Protein AF-A0A7X0GUG5-F1 (afdb_monomer_lite)

Radius of gyration: 23.72 Å; chains: 1; bounding box: 76×52×45 Å

Sequence (108 aa):
MMPGFDLRHNRRASGFPYRRGGLRAAVISKARVNMHRKLLNMAKLTGLYPLAVLSDRVVYPSPGPSPLDFLPKPEGVQEMLWAVDLMEKGYDPARHVEGGDAALDEGE

Secondary structure (DSSP, 8-state):
-PPP------------S--HHHHHHHHHHHHHHHHHHHHHHHHHHH-PPPSEE-SS-EE---SSSSGGGG--S-TTPPPHHHHHHHHHTT--GGGTSTTSSS------

Foldseek 3Di:
DDDDDDPPDPDDDDDDPDDVVNVVVVVLVVVVVVVVQVQVVLCVVPVWHFPDDDSNDTHTDAPDPDPVSSDDDDQLDDDPVVCVVCVVVVHHVVVVSPDPDPPPDPDD

Structure (mmCIF, N/CA/C/O backbone):
data_AF-A0A7X0GUG5-F1
#
_entry.id   AF-A0A7X0GUG5-F1
#
loop_
_atom_site.group_PDB
_atom_site.id
_atom_site.type_symbol
_atom_site.label_atom_id
_atom_site.label_alt_id
_atom_site.label_comp_id
_atom_site.label_asym_id
_atom_site.label_entity_id
_atom_site.label_seq_id
_atom_site.pdbx_PDB_ins_code
_atom_site.Cartn_x
_atom_site.Cartn_y
_atom_site.Cartn_z
_atom_site.occupancy
_atom_site.B_iso_or_equiv
_atom_site.auth_seq_id
_atom_site.auth_comp_id
_atom_site.auth_asym_id
_atom_site.auth_atom_id
_atom_site.pdbx_PDB_model_num
ATOM 1 N N . MET A 1 1 ? 53.471 -32.363 -19.279 1.00 37.03 1 MET A N 1
ATOM 2 C CA . MET A 1 1 ? 53.464 -30.965 -19.758 1.00 37.03 1 MET A CA 1
ATOM 3 C C . MET A 1 1 ? 52.005 -30.586 -19.983 1.00 37.03 1 MET A C 1
ATOM 5 O O . MET A 1 1 ? 51.406 -31.097 -20.915 1.00 37.03 1 MET A O 1
ATOM 9 N N . MET A 1 2 ? 51.386 -29.866 -19.042 1.00 39.53 2 MET A N 1
ATOM 10 C CA . MET A 1 2 ? 49.948 -29.536 -19.077 1.00 39.53 2 MET A CA 1
ATOM 11 C C . MET A 1 2 ? 49.751 -28.204 -19.816 1.00 39.53 2 MET A C 1
ATOM 13 O O . MET A 1 2 ? 50.475 -27.260 -19.493 1.00 39.53 2 MET A O 1
ATOM 17 N N . PRO A 1 3 ? 48.829 -28.086 -20.789 1.00 45.47 3 PRO A N 1
ATOM 18 C CA . PRO A 1 3 ? 48.589 -26.816 -21.459 1.00 45.47 3 PRO A CA 1
ATOM 19 C C . PRO A 1 3 ? 47.811 -25.872 -20.532 1.00 45.47 3 PRO A C 1
ATOM 21 O O . PRO A 1 3 ? 46.825 -26.254 -19.902 1.00 45.47 3 PRO A O 1
ATOM 24 N N . GLY A 1 4 ? 48.316 -24.642 -20.423 1.00 45.09 4 GLY A N 1
ATOM 25 C CA . GLY A 1 4 ? 47.824 -23.599 -19.533 1.00 45.09 4 GLY A CA 1
ATOM 26 C C . GLY A 1 4 ? 46.426 -23.101 -19.895 1.00 45.09 4 GLY A C 1
ATOM 27 O O . GLY A 1 4 ? 46.107 -22.846 -21.054 1.00 45.09 4 GLY A O 1
ATOM 28 N N . PHE A 1 5 ? 45.611 -22.935 -18.860 1.00 42.09 5 PHE A N 1
ATOM 29 C CA . PHE A 1 5 ? 44.299 -22.307 -18.898 1.00 42.09 5 PHE A CA 1
ATOM 30 C C . PHE A 1 5 ? 44.480 -20.790 -19.113 1.00 42.09 5 PHE A C 1
ATOM 32 O O . PHE A 1 5 ? 44.903 -20.074 -18.204 1.00 42.09 5 PHE A O 1
ATOM 39 N N . ASP A 1 6 ? 44.233 -20.299 -20.331 1.00 48.78 6 ASP A N 1
ATOM 40 C CA . ASP A 1 6 ? 44.363 -18.877 -20.678 1.00 48.78 6 ASP A CA 1
ATOM 41 C C . ASP A 1 6 ? 43.183 -18.060 -20.118 1.00 48.78 6 ASP A C 1
ATOM 43 O O . ASP A 1 6 ? 42.051 -18.133 -20.598 1.00 48.78 6 ASP A O 1
ATOM 47 N N . LEU A 1 7 ? 43.457 -17.252 -19.091 1.00 49.81 7 LEU A N 1
ATOM 48 C CA . LEU A 1 7 ? 42.500 -16.374 -18.404 1.00 49.81 7 LEU A CA 1
ATOM 49 C C . LEU A 1 7 ? 42.225 -15.038 -19.134 1.00 49.81 7 LEU A C 1
ATOM 51 O O . LEU A 1 7 ? 41.679 -14.110 -18.532 1.00 49.81 7 LEU A O 1
ATOM 55 N N . ARG A 1 8 ? 42.579 -14.878 -20.417 1.00 44.00 8 ARG A N 1
ATOM 56 C CA . ARG A 1 8 ? 42.558 -13.563 -21.096 1.00 44.00 8 ARG A CA 1
ATOM 57 C C . ARG A 1 8 ? 41.424 -13.296 -22.087 1.00 44.00 8 ARG A C 1
ATOM 59 O O . ARG A 1 8 ? 41.641 -12.579 -23.057 1.00 44.00 8 ARG A O 1
ATOM 66 N N . HIS A 1 9 ? 40.194 -13.745 -21.825 1.00 46.47 9 HIS A N 1
ATOM 67 C CA . HIS A 1 9 ? 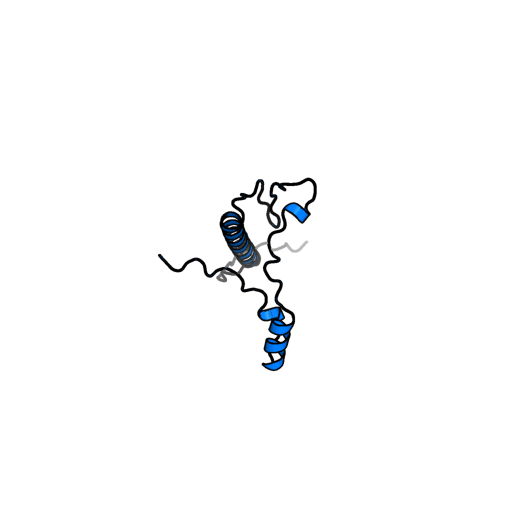39.058 -13.372 -22.694 1.00 46.47 9 HIS A CA 1
ATOM 68 C C . HIS A 1 9 ? 37.826 -12.761 -22.014 1.00 46.47 9 HIS A C 1
ATOM 70 O O . HIS A 1 9 ? 36.859 -12.447 -22.701 1.00 46.47 9 HIS A O 1
ATOM 76 N N . ASN A 1 10 ? 37.860 -12.457 -20.712 1.00 46.97 10 ASN A N 1
ATOM 77 C CA . ASN A 1 10 ? 36.732 -11.786 -20.050 1.00 46.97 10 ASN A CA 1
ATOM 78 C C . ASN A 1 10 ? 36.980 -10.292 -19.785 1.00 46.97 10 ASN A C 1
ATOM 80 O O . ASN A 1 10 ? 36.958 -9.825 -18.648 1.00 46.97 10 ASN A O 1
ATOM 84 N N . ARG A 1 11 ? 37.259 -9.525 -20.842 1.00 50.66 11 ARG A N 1
ATOM 85 C CA . ARG A 1 11 ? 37.180 -8.057 -20.813 1.00 50.66 11 ARG A CA 1
ATOM 86 C C . ARG A 1 11 ? 36.898 -7.530 -22.215 1.00 50.66 11 ARG A C 1
ATOM 88 O O . ARG A 1 11 ? 37.821 -7.270 -22.973 1.00 50.66 11 ARG A O 1
ATOM 95 N N . ARG A 1 12 ? 35.616 -7.368 -22.543 1.00 42.56 12 ARG A N 1
ATOM 96 C CA . ARG A 1 12 ? 35.116 -6.356 -23.487 1.00 42.56 12 ARG A CA 1
ATOM 97 C C . ARG A 1 12 ? 33.617 -6.171 -23.244 1.00 42.56 12 ARG A C 1
ATOM 99 O O . ARG A 1 12 ? 32.772 -6.837 -23.825 1.00 42.56 12 ARG A O 1
ATOM 106 N N . ALA A 1 13 ? 33.317 -5.292 -22.292 1.00 51.50 13 ALA A N 1
ATOM 107 C CA . ALA A 1 13 ? 31.992 -4.734 -22.097 1.00 51.50 13 ALA A CA 1
ATOM 108 C C . ALA A 1 13 ? 31.801 -3.610 -23.124 1.00 51.50 13 ALA A C 1
ATOM 110 O O . ALA A 1 13 ? 32.400 -2.547 -22.990 1.00 51.50 13 ALA A O 1
ATOM 111 N N . SER A 1 14 ? 30.985 -3.850 -24.146 1.00 50.22 14 SER A N 1
ATOM 112 C CA . SER A 1 14 ? 30.531 -2.825 -25.087 1.00 50.22 14 SER A CA 1
ATOM 113 C C . SER A 1 14 ? 29.011 -2.905 -25.236 1.00 50.22 14 SER A C 1
ATOM 115 O O . SER A 1 14 ? 28.490 -3.808 -25.881 1.00 50.22 14 SER A O 1
ATOM 117 N N . GLY A 1 15 ? 28.333 -1.956 -24.582 1.00 52.06 15 GLY A N 1
ATOM 118 C CA . GLY A 1 15 ? 27.121 -1.298 -25.075 1.00 52.06 15 GLY A CA 1
ATOM 119 C C . GLY A 1 15 ? 25.842 -2.114 -25.241 1.00 52.06 15 GLY A C 1
ATOM 120 O O . GLY A 1 15 ? 25.449 -2.335 -26.371 1.00 52.06 15 GLY A O 1
ATOM 121 N N . PHE A 1 16 ? 25.125 -2.408 -24.148 1.00 41.09 16 PHE A N 1
ATOM 122 C CA . PHE A 1 16 ? 23.654 -2.501 -24.165 1.00 41.09 16 PHE A CA 1
ATOM 123 C C . PHE A 1 16 ? 23.090 -2.118 -22.779 1.00 41.09 16 PHE A C 1
ATOM 125 O O . PHE A 1 16 ? 23.459 -2.750 -21.783 1.00 41.09 16 PHE A O 1
ATOM 132 N N . PRO A 1 17 ? 22.215 -1.099 -22.664 1.00 54.88 17 PRO A N 1
ATOM 133 C CA . PRO A 1 17 ? 21.720 -0.603 -21.372 1.00 54.88 17 PRO A CA 1
ATOM 134 C C . PRO A 1 17 ? 20.784 -1.582 -20.629 1.00 54.88 17 PRO A C 1
ATOM 136 O O . PRO A 1 17 ? 20.427 -1.350 -19.478 1.00 54.88 17 PRO A O 1
ATOM 139 N N . TYR A 1 18 ? 20.437 -2.719 -21.231 1.00 53.88 18 TYR A N 1
ATOM 140 C CA . TYR A 1 18 ? 19.513 -3.725 -20.697 1.00 53.88 18 TYR A CA 1
ATOM 141 C C . TYR A 1 18 ? 20.260 -5.009 -20.293 1.00 53.88 18 TYR A C 1
ATOM 143 O O . TYR A 1 18 ? 20.085 -6.085 -20.861 1.00 53.88 18 TYR A O 1
ATOM 151 N N . ARG A 1 19 ? 21.117 -4.926 -19.266 1.00 63.88 19 ARG A N 1
ATOM 152 C CA . ARG A 1 19 ? 21.554 -6.140 -18.543 1.00 63.88 19 ARG A CA 1
ATOM 153 C C . ARG A 1 19 ? 20.356 -6.750 -17.799 1.00 63.88 19 ARG A C 1
ATOM 155 O O . ARG A 1 19 ? 19.458 -6.019 -17.388 1.00 63.88 19 ARG A O 1
ATOM 162 N N . ARG A 1 20 ? 20.374 -8.067 -17.521 1.00 57.03 20 ARG A N 1
ATOM 163 C CA . ARG A 1 20 ? 19.338 -8.766 -16.712 1.00 57.03 20 ARG A CA 1
ATOM 164 C C . ARG A 1 20 ? 18.986 -8.046 -15.396 1.00 57.03 20 ARG A C 1
ATOM 166 O O . ARG A 1 20 ? 17.842 -8.108 -14.959 1.00 57.03 20 ARG A O 1
ATOM 173 N N . GLY A 1 21 ? 19.947 -7.347 -14.783 1.00 72.56 21 GLY A N 1
ATOM 174 C CA . GLY A 1 21 ? 19.712 -6.524 -13.591 1.00 72.56 21 GLY A CA 1
ATOM 175 C C . GLY A 1 21 ? 18.885 -5.255 -13.846 1.00 72.56 21 GLY A C 1
ATOM 176 O O . GLY A 1 21 ? 18.071 -4.895 -13.006 1.00 72.56 21 GLY A O 1
ATOM 177 N N . GLY A 1 22 ? 19.032 -4.616 -15.011 1.00 81.44 22 GLY A N 1
ATOM 178 C CA . GLY A 1 22 ? 18.320 -3.382 -15.364 1.00 81.44 22 GLY A CA 1
ATOM 179 C C . GLY A 1 22 ? 16.832 -3.597 -15.645 1.00 81.44 22 GLY A C 1
ATOM 180 O O . GLY A 1 22 ? 16.007 -2.828 -15.166 1.00 81.44 22 GLY A O 1
ATOM 181 N N . LEU A 1 23 ? 16.468 -4.684 -16.338 1.00 83.75 23 LEU A N 1
ATOM 182 C CA . LEU A 1 23 ? 15.058 -5.027 -16.583 1.00 83.75 23 LEU A CA 1
ATOM 183 C C . LEU A 1 23 ? 14.316 -5.343 -15.279 1.00 83.75 23 LEU A C 1
ATOM 185 O O . LEU A 1 23 ? 13.233 -4.816 -15.042 1.00 83.75 23 LEU A O 1
ATOM 189 N N . ARG A 1 24 ? 14.917 -6.160 -14.401 1.00 85.75 24 ARG A N 1
ATOM 190 C CA . ARG A 1 24 ? 14.338 -6.463 -13.082 1.00 85.75 24 ARG A CA 1
ATOM 191 C C . ARG A 1 24 ? 14.158 -5.199 -12.246 1.00 85.75 24 ARG A C 1
ATOM 193 O O . ARG A 1 24 ? 13.101 -5.025 -11.651 1.00 85.75 24 ARG A O 1
ATOM 200 N N . ALA A 1 25 ? 15.155 -4.314 -12.243 1.00 87.25 25 ALA A N 1
ATOM 201 C CA . ALA A 1 25 ? 15.058 -3.035 -11.552 1.00 87.25 25 ALA A CA 1
ATOM 202 C C . ALA A 1 25 ? 13.903 -2.183 -12.102 1.00 87.25 25 ALA A C 1
ATOM 204 O O . ALA A 1 25 ? 13.098 -1.692 -11.322 1.00 87.25 25 ALA A O 1
ATOM 205 N N . ALA A 1 26 ? 13.760 -2.070 -13.426 1.00 88.44 26 ALA A N 1
ATOM 206 C CA . ALA A 1 26 ? 12.685 -1.293 -14.043 1.00 88.44 26 ALA A CA 1
ATOM 207 C C . ALA A 1 26 ? 11.283 -1.828 -13.692 1.00 88.44 26 ALA A C 1
ATOM 209 O O . ALA A 1 26 ? 10.402 -1.048 -13.330 1.00 88.44 26 ALA A O 1
ATOM 210 N N . VAL A 1 27 ? 11.086 -3.151 -13.738 1.00 89.31 27 VAL A N 1
ATOM 211 C CA . VAL A 1 27 ? 9.811 -3.791 -13.371 1.00 89.31 27 VAL A CA 1
ATOM 212 C C . VAL A 1 27 ? 9.475 -3.549 -11.897 1.00 89.31 27 VAL A C 1
ATOM 214 O O . VAL A 1 27 ? 8.362 -3.128 -11.585 1.00 89.31 27 VAL A O 1
ATOM 217 N N . ILE A 1 28 ? 10.440 -3.753 -10.993 1.00 88.31 28 ILE A N 1
ATOM 218 C CA . ILE A 1 28 ? 10.251 -3.527 -9.551 1.00 88.31 28 ILE A CA 1
ATOM 219 C C . ILE A 1 28 ? 9.930 -2.055 -9.276 1.00 88.31 28 ILE A C 1
ATOM 221 O O . ILE A 1 28 ? 8.999 -1.760 -8.529 1.00 88.31 28 ILE A O 1
ATOM 225 N N . SER A 1 29 ? 10.646 -1.126 -9.914 1.00 88.25 29 SER A N 1
ATOM 226 C CA . SER A 1 29 ? 10.391 0.308 -9.775 1.00 88.25 29 SER A CA 1
ATOM 227 C C . SER A 1 29 ? 8.983 0.684 -10.234 1.00 88.25 29 SER A C 1
ATOM 229 O O . SER A 1 29 ? 8.284 1.409 -9.526 1.00 88.25 29 SER A O 1
ATOM 231 N N . LYS A 1 30 ? 8.523 0.161 -11.380 1.00 89.56 30 LYS A N 1
ATOM 232 C CA . LYS A 1 30 ? 7.171 0.444 -11.883 1.00 89.56 30 LYS A CA 1
ATOM 233 C C . LYS A 1 30 ? 6.092 -0.102 -10.949 1.00 89.56 30 LYS A C 1
ATOM 235 O O . LYS A 1 30 ? 5.148 0.625 -10.639 1.00 89.56 30 LYS A O 1
ATOM 240 N N . ALA A 1 31 ? 6.254 -1.334 -10.469 1.00 89.94 31 ALA A N 1
ATOM 241 C CA . ALA A 1 31 ? 5.345 -1.931 -9.496 1.00 89.94 31 ALA A CA 1
ATOM 242 C C . ALA A 1 31 ? 5.296 -1.112 -8.193 1.00 89.94 31 ALA A C 1
ATOM 244 O O . ALA A 1 31 ? 4.212 -0.832 -7.684 1.00 89.94 31 ALA A O 1
ATOM 245 N N . ARG A 1 32 ? 6.452 -0.647 -7.695 1.00 91.06 32 ARG A N 1
ATOM 246 C CA . ARG A 1 32 ? 6.552 0.154 -6.466 1.00 91.06 32 ARG A CA 1
ATOM 247 C C . ARG A 1 32 ? 5.859 1.513 -6.588 1.00 91.06 32 ARG A C 1
ATOM 249 O O . ARG A 1 32 ? 5.119 1.893 -5.685 1.00 91.06 32 ARG A O 1
ATOM 256 N N . VAL A 1 33 ? 6.057 2.223 -7.700 1.00 91.06 33 VAL A N 1
ATOM 257 C CA . VAL A 1 33 ? 5.373 3.504 -7.957 1.00 91.06 33 VAL A CA 1
ATOM 258 C C . VAL A 1 33 ? 3.860 3.302 -8.057 1.00 91.06 33 VAL A C 1
ATOM 260 O O . VAL A 1 33 ? 3.103 4.070 -7.468 1.00 91.06 33 VAL A O 1
ATOM 263 N N . ASN A 1 34 ? 3.410 2.251 -8.752 1.00 89.00 34 ASN A N 1
ATOM 264 C CA . ASN A 1 34 ? 1.982 1.946 -8.863 1.00 89.00 34 ASN A CA 1
ATOM 265 C C . ASN A 1 34 ? 1.357 1.638 -7.496 1.00 89.00 34 ASN A C 1
ATOM 267 O O . ASN A 1 34 ? 0.299 2.162 -7.160 1.00 89.00 34 ASN A O 1
ATOM 271 N N . MET A 1 35 ? 2.049 0.840 -6.679 1.00 90.00 35 MET A N 1
ATOM 272 C CA . MET A 1 35 ? 1.623 0.542 -5.315 1.00 90.00 35 MET A CA 1
ATOM 273 C C . MET A 1 35 ? 1.470 1.829 -4.495 1.00 90.00 35 MET A C 1
ATOM 275 O O . MET A 1 35 ? 0.418 2.041 -3.904 1.00 90.00 35 MET A O 1
ATOM 279 N N . HIS A 1 36 ? 2.460 2.729 -4.505 1.00 91.50 36 HIS A N 1
ATOM 280 C CA . HIS A 1 36 ? 2.365 3.994 -3.766 1.00 91.50 36 HIS A CA 1
ATOM 281 C C . HIS A 1 36 ? 1.214 4.895 -4.235 1.00 91.50 36 HIS A C 1
ATOM 283 O O . HIS A 1 36 ? 0.569 5.517 -3.396 1.00 91.50 36 HIS A O 1
ATOM 289 N N . ARG A 1 37 ? 0.894 4.919 -5.536 1.00 89.38 37 ARG A N 1
ATOM 290 C CA . ARG A 1 37 ? -0.283 5.640 -6.052 1.00 89.38 37 ARG A CA 1
ATOM 291 C C . ARG A 1 37 ? -1.593 5.102 -5.477 1.00 89.38 37 ARG A C 1
ATOM 293 O O . ARG A 1 37 ? -2.408 5.883 -4.998 1.00 89.38 37 ARG A O 1
ATOM 300 N N . LYS A 1 38 ? -1.760 3.777 -5.438 1.00 85.56 38 LYS A N 1
ATOM 301 C CA . LYS A 1 38 ? -2.949 3.145 -4.842 1.00 85.56 38 LYS A CA 1
ATOM 302 C C . LYS A 1 38 ? -3.070 3.440 -3.348 1.00 85.56 38 LYS A C 1
ATOM 304 O O . LYS A 1 38 ? -4.163 3.712 -2.868 1.00 85.56 38 LYS A O 1
ATOM 309 N N . LEU A 1 39 ? -1.949 3.467 -2.626 1.00 88.44 39 LEU A N 1
ATOM 310 C CA . LEU A 1 39 ? -1.945 3.839 -1.207 1.00 88.44 39 LEU A CA 1
ATOM 311 C C . LEU A 1 39 ? -2.398 5.283 -0.973 1.00 88.44 39 LEU A C 1
ATOM 313 O O . LEU A 1 39 ? -3.104 5.540 -0.002 1.00 88.44 39 LEU A O 1
ATOM 317 N N . LEU A 1 40 ? -2.030 6.214 -1.858 1.00 88.94 40 LEU A N 1
ATOM 318 C CA . LEU A 1 40 ? -2.497 7.600 -1.775 1.00 88.94 40 LEU A CA 1
ATOM 319 C C . LEU A 1 40 ? -4.003 7.709 -2.030 1.00 88.94 40 LEU A C 1
ATOM 321 O O . LEU A 1 40 ? -4.686 8.419 -1.297 1.00 88.94 40 LEU A O 1
ATOM 325 N N . ASN A 1 41 ? -4.533 6.987 -3.019 1.00 83.69 41 ASN A N 1
ATOM 326 C CA . ASN A 1 41 ? -5.977 6.953 -3.270 1.00 83.69 41 ASN A CA 1
ATOM 327 C C . ASN A 1 41 ? -6.733 6.354 -2.077 1.00 83.69 41 ASN A C 1
ATOM 329 O O . ASN A 1 41 ? -7.698 6.948 -1.608 1.00 83.69 41 ASN A O 1
ATOM 333 N N . MET A 1 42 ? -6.231 5.257 -1.506 1.00 82.50 42 MET A N 1
ATOM 334 C CA . MET A 1 42 ? -6.771 4.658 -0.282 1.00 82.50 42 MET A CA 1
ATOM 335 C C . MET A 1 42 ? -6.808 5.639 0.892 1.00 82.50 42 MET A C 1
ATOM 337 O O . MET A 1 42 ? -7.824 5.733 1.582 1.00 82.50 42 MET A O 1
ATOM 341 N N . ALA A 1 43 ? -5.731 6.402 1.102 1.00 86.69 43 ALA A N 1
ATOM 342 C CA . ALA A 1 43 ? -5.677 7.414 2.152 1.00 86.69 43 ALA A CA 1
ATOM 343 C C . ALA A 1 43 ? -6.694 8.544 1.913 1.00 86.69 43 ALA A C 1
ATOM 345 O O . ALA A 1 43 ? -7.345 8.981 2.857 1.00 86.69 43 ALA A O 1
ATOM 346 N N . LYS A 1 44 ? -6.889 8.977 0.659 1.00 84.31 44 LYS A N 1
ATOM 347 C CA . LYS A 1 44 ? -7.920 9.965 0.293 1.00 84.31 44 LYS A CA 1
ATOM 348 C C . LYS A 1 44 ? -9.345 9.431 0.507 1.00 84.31 44 LYS A C 1
ATOM 350 O O . LYS A 1 44 ? -10.200 10.182 0.961 1.00 84.31 44 LYS A O 1
ATOM 355 N N . LEU A 1 45 ? -9.596 8.159 0.186 1.00 81.31 45 LEU A N 1
ATOM 356 C CA . LEU A 1 45 ? -10.925 7.535 0.261 1.00 81.31 45 LEU A CA 1
ATOM 357 C C . LEU A 1 45 ? -11.348 7.180 1.691 1.00 81.31 45 LEU A C 1
ATOM 359 O O . LEU A 1 45 ? -12.513 7.333 2.043 1.00 81.31 45 L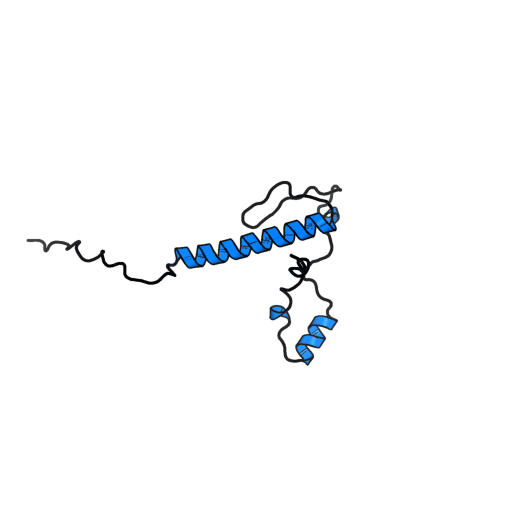EU A O 1
ATOM 363 N N . THR A 1 46 ? -10.417 6.678 2.501 1.00 80.06 46 THR A N 1
ATOM 364 C CA . THR A 1 46 ? -10.718 6.113 3.830 1.00 80.06 46 THR A CA 1
ATOM 365 C C . THR A 1 46 ? -10.215 6.975 4.986 1.00 80.06 46 THR A C 1
ATOM 367 O O . THR A 1 46 ? -10.629 6.773 6.124 1.00 80.06 46 THR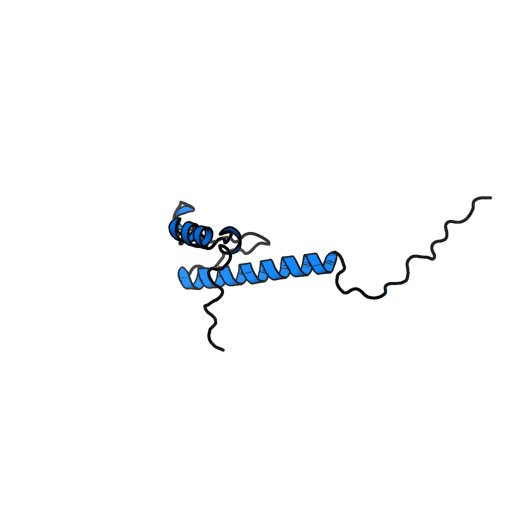 A O 1
ATOM 370 N N . GLY A 1 47 ? -9.289 7.906 4.730 1.00 85.62 47 GLY A N 1
ATOM 371 C CA . GLY A 1 47 ? -8.553 8.634 5.768 1.00 85.62 47 GLY A CA 1
ATOM 372 C C . GLY A 1 47 ? -7.522 7.782 6.521 1.00 85.62 47 GLY A C 1
ATOM 373 O O . GLY A 1 47 ? -6.831 8.296 7.400 1.00 85.62 47 GLY A O 1
ATOM 374 N N . LEU A 1 48 ? -7.400 6.490 6.196 1.00 84.44 48 LEU A N 1
ATOM 375 C CA . LEU A 1 48 ? -6.505 5.558 6.871 1.00 84.44 48 LEU A CA 1
ATOM 376 C C . LEU A 1 48 ? -5.147 5.505 6.170 1.00 84.44 48 LEU A C 1
ATOM 378 O O . LEU A 1 48 ? -5.046 5.365 4.950 1.00 84.44 48 LEU A O 1
ATOM 382 N N . TYR A 1 49 ? -4.088 5.562 6.972 1.00 89.94 49 TYR A N 1
ATOM 383 C CA . TYR A 1 49 ? -2.710 5.458 6.505 1.00 89.94 49 TYR A CA 1
ATOM 384 C C . TYR A 1 49 ? -2.134 4.073 6.819 1.00 89.94 49 TYR A C 1
ATOM 386 O O . TYR A 1 49 ? -2.492 3.471 7.837 1.00 89.94 49 TYR A O 1
ATOM 394 N N . PRO A 1 50 ? -1.245 3.548 5.959 1.00 91.25 50 PRO A N 1
ATOM 395 C CA . PRO A 1 50 ? -0.631 2.252 6.193 1.00 91.25 50 PRO A CA 1
ATOM 396 C C . PRO A 1 50 ? 0.291 2.295 7.415 1.00 91.25 50 PRO A C 1
ATOM 398 O O . PRO A 1 50 ? 1.066 3.233 7.590 1.00 91.25 50 PRO A O 1
ATOM 401 N N . LEU A 1 51 ? 0.250 1.238 8.228 1.00 91.31 51 LEU A N 1
ATOM 402 C CA . LEU A 1 51 ? 1.158 1.044 9.364 1.00 91.31 51 LEU A CA 1
ATOM 403 C C . LEU A 1 51 ? 2.518 0.505 8.917 1.00 91.31 51 LEU A C 1
ATOM 405 O O . LEU A 1 51 ? 3.545 0.834 9.504 1.00 91.31 51 LEU A O 1
ATOM 409 N N . ALA A 1 52 ? 2.528 -0.334 7.879 1.00 92.75 52 ALA A N 1
ATOM 410 C CA . ALA A 1 52 ? 3.749 -0.884 7.305 1.00 92.75 52 ALA A CA 1
ATOM 411 C C . ALA A 1 52 ? 3.591 -1.120 5.802 1.00 92.75 52 ALA A C 1
ATOM 413 O O . ALA A 1 52 ? 2.552 -1.595 5.342 1.00 92.75 52 ALA A O 1
ATOM 414 N N . VAL A 1 53 ? 4.648 -0.832 5.043 1.00 92.69 53 VAL A N 1
ATOM 415 C CA . VAL A 1 53 ? 4.704 -1.020 3.589 1.00 92.69 53 VAL A CA 1
ATOM 416 C C . VAL A 1 53 ? 5.864 -1.959 3.255 1.00 92.69 53 VAL A C 1
ATOM 418 O O . VAL A 1 53 ? 7.028 -1.629 3.471 1.00 92.69 53 VAL A O 1
ATOM 421 N N . LEU A 1 54 ? 5.543 -3.139 2.730 1.00 89.69 54 LEU A N 1
ATOM 422 C CA . LEU A 1 54 ? 6.481 -4.189 2.322 1.00 89.69 54 LEU A CA 1
ATOM 423 C C . LEU A 1 54 ? 6.666 -4.175 0.798 1.00 89.69 54 LEU A C 1
ATOM 425 O O . LEU A 1 54 ? 6.109 -3.339 0.092 1.00 89.69 54 LEU A O 1
ATOM 429 N N . SER A 1 55 ? 7.490 -5.079 0.268 1.00 84.88 55 SER A N 1
ATOM 430 C CA . SER A 1 55 ? 7.770 -5.236 -1.171 1.00 84.88 55 SER A CA 1
ATOM 431 C C . SER A 1 55 ? 6.506 -5.373 -2.025 1.00 84.88 55 SER A C 1
ATOM 433 O O . SER A 1 55 ? 6.397 -4.751 -3.076 1.00 84.88 55 SER A O 1
ATOM 435 N N . ASP A 1 56 ? 5.583 -6.200 -1.551 1.00 85.81 56 ASP A N 1
ATOM 436 C CA . ASP A 1 56 ? 4.414 -6.718 -2.260 1.00 85.81 56 ASP A CA 1
ATOM 437 C C . ASP A 1 56 ? 3.124 -6.596 -1.432 1.00 85.81 56 ASP A C 1
ATOM 439 O O . ASP A 1 56 ? 2.053 -6.971 -1.901 1.00 85.81 56 ASP A O 1
ATOM 443 N N . ARG A 1 57 ? 3.218 -6.106 -0.189 1.00 87.56 57 ARG A N 1
ATOM 444 C CA . ARG A 1 57 ? 2.114 -6.078 0.779 1.00 87.56 57 ARG A CA 1
ATOM 445 C C . ARG A 1 57 ? 2.118 -4.806 1.605 1.00 87.56 57 ARG A C 1
ATOM 447 O O . ARG A 1 57 ? 3.159 -4.188 1.807 1.00 87.56 57 ARG A O 1
ATOM 454 N N . VAL A 1 58 ? 0.953 -4.447 2.124 1.00 90.38 58 VAL A N 1
ATOM 455 C CA . VAL A 1 58 ? 0.765 -3.285 2.991 1.00 90.38 58 VAL A CA 1
ATOM 456 C C . VAL A 1 58 ? -0.147 -3.667 4.147 1.00 90.38 58 VAL A C 1
ATOM 458 O O . VAL A 1 58 ? -1.071 -4.456 3.968 1.00 90.38 58 VAL A O 1
ATOM 461 N N . VAL A 1 59 ? 0.148 -3.144 5.334 1.00 90.81 59 VAL A N 1
ATOM 462 C CA . VAL A 1 59 ? -0.586 -3.416 6.572 1.00 90.81 59 VAL A CA 1
ATOM 463 C C . VAL A 1 59 ? -1.375 -2.176 6.967 1.00 90.81 59 VAL A C 1
ATOM 465 O O . VAL A 1 59 ? -0.805 -1.088 7.056 1.00 90.81 59 VAL A O 1
ATOM 468 N N . TYR A 1 60 ? -2.661 -2.358 7.250 1.00 88.38 60 TYR A N 1
ATOM 469 C CA . TYR A 1 60 ? -3.572 -1.313 7.705 1.00 88.38 60 TYR A CA 1
ATOM 470 C C . TYR A 1 60 ? -4.236 -1.698 9.032 1.00 88.38 60 TYR A C 1
ATOM 472 O O . TYR A 1 60 ? -4.398 -2.892 9.303 1.00 88.38 60 TYR A O 1
ATOM 480 N N . PRO A 1 61 ? -4.626 -0.714 9.862 1.00 87.00 61 PRO A N 1
ATOM 481 C CA . PRO A 1 61 ? -5.439 -0.986 11.036 1.00 87.00 61 PRO A CA 1
ATOM 482 C C . PRO A 1 61 ? -6.875 -1.307 10.602 1.00 87.00 61 PRO A C 1
ATOM 484 O O . PRO A 1 61 ? -7.472 -0.548 9.839 1.00 87.00 61 PRO A O 1
ATOM 487 N N . SER A 1 62 ? -7.438 -2.412 11.101 1.00 85.88 62 SER A N 1
ATOM 488 C CA . SER A 1 62 ? -8.872 -2.677 10.942 1.00 85.88 62 SER A CA 1
ATOM 489 C C . SER A 1 62 ? -9.663 -1.897 11.998 1.00 85.88 62 SER A C 1
ATOM 491 O O . SER A 1 62 ? -9.259 -1.908 13.166 1.00 85.88 62 SER A O 1
ATOM 493 N N . PRO A 1 63 ? -10.778 -1.237 11.636 1.00 82.31 63 PRO A N 1
ATOM 494 C CA . PRO A 1 63 ? -11.650 -0.572 12.604 1.00 82.31 63 PRO A CA 1
ATOM 495 C C . PRO A 1 63 ? -12.439 -1.558 13.483 1.00 82.31 63 PRO A C 1
ATOM 497 O O . PRO A 1 63 ? -13.004 -1.147 14.495 1.00 82.31 63 PRO A O 1
ATOM 500 N N . GLY A 1 64 ? -12.480 -2.844 13.122 1.00 85.50 64 GLY A N 1
ATOM 501 C CA . GLY A 1 64 ? -13.188 -3.888 13.855 1.00 85.50 64 GLY A CA 1
ATOM 502 C C . GLY A 1 64 ? -12.375 -5.179 14.001 1.00 85.50 64 GLY A C 1
ATOM 503 O O . GLY A 1 64 ? -11.243 -5.279 13.518 1.00 85.50 64 GLY A O 1
ATOM 504 N N . PRO A 1 65 ? -12.922 -6.186 14.705 1.00 86.06 65 PRO A N 1
ATOM 505 C CA . PRO A 1 65 ? -12.235 -7.452 14.954 1.00 86.06 65 PRO A CA 1
ATOM 506 C C . PRO A 1 65 ? -12.104 -8.320 13.694 1.00 86.06 65 PRO A C 1
ATOM 508 O O . PRO A 1 65 ? -11.331 -9.278 13.701 1.00 86.06 65 PRO A O 1
ATOM 511 N N . SER A 1 66 ? -12.853 -8.017 12.626 1.00 82.81 66 SER A N 1
ATOM 512 C CA . SER A 1 66 ? -12.818 -8.751 11.365 1.00 82.81 66 SER A CA 1
ATOM 513 C C . SER A 1 66 ? -11.964 -8.020 10.321 1.00 82.81 66 SER A C 1
ATOM 515 O O . SER A 1 66 ? -12.001 -6.792 10.230 1.00 82.81 66 SER A O 1
ATOM 517 N N . PRO A 1 67 ? -11.212 -8.742 9.470 1.00 74.19 67 PRO A N 1
ATOM 518 C CA . PRO A 1 67 ? -10.499 -8.137 8.344 1.00 74.19 67 PRO A CA 1
ATOM 519 C C . PRO A 1 67 ? -11.443 -7.604 7.254 1.00 74.19 67 PRO A C 1
ATOM 521 O O . PRO A 1 67 ? -11.030 -6.775 6.447 1.00 74.19 67 PRO A O 1
ATOM 524 N N . LEU A 1 68 ? -12.703 -8.057 7.223 1.00 78.06 68 LEU A N 1
ATOM 525 C CA . LEU A 1 68 ? -13.712 -7.548 6.287 1.00 78.06 68 LEU A CA 1
ATOM 526 C C . LEU A 1 68 ? -14.136 -6.114 6.616 1.00 78.06 68 LEU A C 1
ATOM 528 O O . LEU A 1 68 ? -14.523 -5.385 5.709 1.00 78.06 68 LEU A O 1
ATOM 532 N N . ASP A 1 69 ? -13.999 -5.695 7.876 1.00 75.62 69 ASP A N 1
ATOM 533 C CA . ASP A 1 69 ? -14.368 -4.350 8.336 1.00 75.62 69 ASP A CA 1
ATOM 534 C C . ASP A 1 69 ? -13.463 -3.261 7.734 1.00 75.62 69 ASP A C 1
ATOM 536 O O . ASP A 1 69 ? -13.778 -2.075 7.796 1.00 75.62 69 ASP A O 1
ATOM 540 N N . PHE A 1 70 ? -12.326 -3.663 7.155 1.00 74.88 70 PHE A N 1
ATOM 541 C CA . PHE A 1 70 ? -11.377 -2.770 6.506 1.00 74.88 70 PHE A CA 1
ATOM 542 C C . PHE A 1 70 ? -11.582 -2.655 4.992 1.00 74.8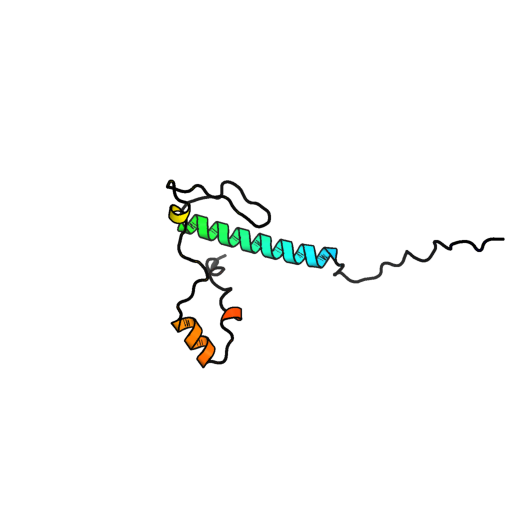8 70 PHE A C 1
ATOM 544 O O . PHE A 1 70 ? -11.155 -1.655 4.429 1.00 74.88 70 PHE A O 1
ATOM 551 N N . LEU A 1 71 ? -12.191 -3.644 4.323 1.00 68.69 71 LEU A N 1
ATOM 552 C CA . LEU A 1 71 ? -12.257 -3.691 2.858 1.00 68.69 71 LEU A CA 1
ATOM 553 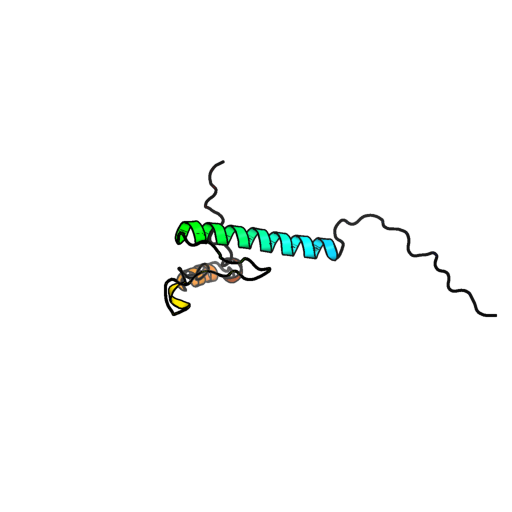C C . LEU A 1 71 ? -13.124 -2.543 2.313 1.00 68.69 71 LEU A C 1
ATOM 555 O O . LEU A 1 71 ? -14.353 -2.621 2.391 1.00 68.69 71 LEU A O 1
ATOM 559 N N . PRO A 1 72 ? -12.534 -1.496 1.709 1.00 63.22 72 PRO A N 1
ATOM 560 C CA . PRO A 1 72 ? -13.289 -0.575 0.883 1.00 63.22 72 PRO A CA 1
ATOM 561 C C . PRO A 1 72 ? -13.547 -1.264 -0.465 1.00 63.22 72 PRO A C 1
ATOM 563 O O . PRO A 1 72 ? -13.015 -2.344 -0.732 1.00 63.22 72 PRO A O 1
ATOM 566 N N . LYS A 1 73 ? -14.423 -0.670 -1.281 1.00 57.19 73 LYS A N 1
ATOM 567 C CA . LYS A 1 73 ? -14.889 -1.184 -2.582 1.00 57.19 73 LYS A CA 1
ATOM 568 C C . LYS A 1 73 ? -13.835 -2.009 -3.337 1.00 57.19 73 LYS A C 1
ATOM 570 O O . LYS A 1 73 ? -12.671 -1.628 -3.374 1.00 57.19 73 LYS A O 1
ATOM 575 N N . PRO A 1 74 ? -14.243 -3.098 -4.004 1.00 56.00 74 PRO A N 1
ATOM 576 C CA . PRO A 1 74 ? -13.312 -3.908 -4.763 1.00 56.00 74 PRO A CA 1
ATOM 577 C C . PRO A 1 74 ? -12.829 -3.142 -6.008 1.00 56.00 74 PRO A C 1
ATOM 579 O O . PRO A 1 74 ? -13.424 -3.214 -7.081 1.00 56.00 74 PRO A O 1
ATOM 582 N N . GLU A 1 75 ? -11.749 -2.380 -5.860 1.00 56.47 75 GLU A N 1
ATOM 583 C CA . GLU A 1 75 ? -11.037 -1.739 -6.964 1.00 56.47 75 GLU A CA 1
ATOM 584 C C . GLU A 1 75 ? -10.672 -2.807 -8.011 1.00 56.47 75 GLU A C 1
ATOM 586 O O . GLU A 1 75 ? -10.009 -3.802 -7.704 1.00 56.47 75 GLU A O 1
ATOM 591 N N . GLY A 1 76 ? -11.102 -2.606 -9.259 1.00 56.69 76 GLY A N 1
ATOM 592 C CA . GLY A 1 76 ? -10.876 -3.557 -10.353 1.00 56.69 76 GLY A CA 1
ATOM 593 C C . GLY A 1 76 ? -11.927 -4.663 -10.482 1.00 56.69 76 GLY A C 1
ATOM 594 O O . GLY A 1 76 ? -11.806 -5.496 -11.378 1.00 56.69 76 GLY A O 1
ATOM 595 N N . VAL A 1 77 ? -12.975 -4.668 -9.652 1.00 64.62 77 VAL A N 1
ATOM 596 C CA . VAL A 1 77 ? -14.185 -5.446 -9.943 1.00 64.62 77 VAL A CA 1
ATOM 597 C C . VAL A 1 77 ? -15.084 -4.608 -10.835 1.00 64.62 77 VAL A C 1
ATOM 599 O O . VAL A 1 77 ? -15.540 -3.531 -10.463 1.00 64.62 77 VAL A O 1
ATOM 602 N N . GLN A 1 78 ? -15.291 -5.113 -12.042 1.00 71.50 78 GLN A N 1
ATOM 603 C CA . GLN A 1 78 ? -16.186 -4.526 -13.023 1.00 71.50 78 GLN A CA 1
ATOM 604 C C . GLN A 1 78 ? -17.498 -5.299 -13.038 1.00 71.50 78 GLN A C 1
ATOM 606 O O . GLN A 1 78 ? -17.523 -6.509 -12.797 1.00 71.50 78 GLN A O 1
ATOM 611 N N . GLU A 1 79 ? -18.582 -4.598 -13.352 1.00 81.25 79 GLU A N 1
ATOM 612 C CA . GLU A 1 79 ? -19.878 -5.232 -13.564 1.00 81.25 79 GLU A CA 1
ATOM 613 C C . GLU A 1 79 ? -19.805 -6.233 -14.719 1.00 81.25 79 GLU A C 1
ATOM 615 O O . GLU A 1 79 ? -19.117 -6.020 -15.720 1.00 81.25 79 GLU A O 1
ATOM 620 N N . MET A 1 80 ? -20.566 -7.321 -14.620 1.00 82.88 80 MET A N 1
ATOM 621 C CA . MET A 1 80 ? -20.573 -8.347 -15.666 1.00 82.88 80 MET A CA 1
ATOM 622 C C . MET A 1 80 ? -21.008 -7.777 -17.025 1.00 82.88 80 MET A C 1
ATOM 624 O O . MET A 1 80 ? -20.485 -8.184 -18.059 1.00 82.88 80 MET A O 1
ATOM 628 N N . LEU A 1 81 ? -21.898 -6.779 -17.022 1.00 84.62 81 LEU A N 1
ATOM 629 C CA . LEU A 1 81 ? -22.345 -6.081 -18.229 1.00 84.62 81 LEU A CA 1
ATOM 630 C C . LEU A 1 81 ? -21.211 -5.317 -18.929 1.00 84.62 81 LEU A C 1
ATOM 632 O O . LEU A 1 81 ? -21.115 -5.364 -20.150 1.00 84.62 81 LEU A O 1
ATOM 636 N N . TRP A 1 82 ? -20.290 -4.702 -18.179 1.00 85.88 82 TRP A N 1
ATOM 637 C CA . TRP A 1 82 ? -19.116 -4.034 -18.756 1.00 85.88 82 TRP A CA 1
ATOM 638 C C . TRP A 1 82 ? -18.225 -5.014 -19.531 1.00 85.88 82 TRP A C 1
ATOM 640 O O . TRP A 1 82 ? -17.707 -4.689 -20.601 1.00 85.88 82 TRP A O 1
ATOM 650 N N . ALA A 1 83 ? -18.066 -6.234 -19.009 1.00 85.38 83 ALA A N 1
ATOM 651 C CA . ALA A 1 83 ? -17.286 -7.270 -19.676 1.00 85.38 83 ALA A CA 1
ATOM 652 C C . ALA A 1 83 ? -17.979 -7.753 -20.959 1.00 85.38 83 ALA A C 1
ATOM 654 O O . ALA A 1 83 ? -17.307 -7.972 -21.966 1.00 85.38 83 ALA A O 1
ATOM 655 N N . VAL A 1 84 ? -19.310 -7.889 -20.937 1.00 88.62 84 VAL A N 1
ATOM 656 C CA . VAL A 1 84 ? -20.109 -8.266 -22.113 1.00 88.62 84 VAL A CA 1
ATOM 657 C C . VAL A 1 84 ? -19.987 -7.217 -23.216 1.00 88.62 84 VAL A C 1
ATOM 659 O O . VAL A 1 84 ? -19.635 -7.583 -24.333 1.00 88.62 84 VAL A O 1
ATOM 662 N N . ASP A 1 85 ? -20.131 -5.929 -22.900 1.00 90.94 85 ASP A N 1
ATOM 663 C CA . ASP A 1 85 ? -19.979 -4.840 -23.877 1.00 90.94 85 ASP A CA 1
ATOM 664 C C . ASP A 1 85 ? -18.598 -4.841 -24.560 1.00 90.94 85 ASP A C 1
ATOM 666 O O . ASP A 1 85 ? -18.466 -4.514 -25.743 1.00 90.94 85 ASP A O 1
ATOM 670 N N . LEU A 1 86 ? -17.537 -5.187 -23.821 1.00 87.38 86 LEU A N 1
ATOM 671 C CA . LEU A 1 86 ? -16.188 -5.322 -24.378 1.00 87.38 86 LEU A CA 1
ATOM 672 C C . LEU A 1 86 ? -16.075 -6.526 -25.314 1.00 87.38 86 LEU A C 1
ATOM 674 O O . LEU A 1 86 ? -15.484 -6.404 -26.389 1.00 87.38 86 LEU A O 1
ATOM 678 N N . MET A 1 87 ? -16.666 -7.658 -24.933 1.00 90.81 87 MET A N 1
ATOM 679 C CA . MET A 1 87 ? -16.681 -8.866 -25.758 1.00 90.81 87 MET A CA 1
ATOM 680 C C . MET A 1 87 ? -17.501 -8.678 -27.038 1.00 90.81 87 MET A C 1
ATOM 682 O O . MET A 1 87 ? -17.064 -9.118 -28.098 1.00 90.81 87 MET A O 1
ATOM 686 N N . GLU A 1 88 ? -18.634 -7.971 -26.981 1.00 93.12 88 GLU A N 1
ATOM 687 C CA . GLU A 1 88 ? -19.440 -7.631 -28.163 1.00 93.12 88 GLU A CA 1
ATOM 688 C C . GLU A 1 88 ? -18.665 -6.761 -29.161 1.00 93.12 88 GLU A C 1
ATOM 690 O O . GLU A 1 88 ? -18.789 -6.926 -30.374 1.00 93.12 88 GLU A O 1
ATOM 695 N N . LYS A 1 89 ? -17.796 -5.879 -28.659 1.00 90.56 89 LYS A N 1
ATOM 696 C CA . LYS A 1 89 ? -16.870 -5.073 -29.471 1.00 90.56 89 LYS A CA 1
ATOM 697 C C . LYS A 1 89 ? -15.639 -5.856 -29.953 1.00 90.56 89 LYS A C 1
ATOM 699 O O . LYS A 1 89 ? -14.809 -5.296 -30.666 1.00 90.56 89 LYS A O 1
ATOM 704 N N . GLY A 1 90 ? -15.509 -7.131 -29.581 1.00 91.62 90 GLY A N 1
ATOM 705 C CA . GLY A 1 90 ? -14.398 -8.006 -29.963 1.00 91.62 90 GLY A CA 1
ATOM 706 C C . GLY A 1 90 ? -13.120 -7.822 -29.137 1.00 91.62 90 GLY A C 1
ATOM 707 O O . GLY A 1 90 ? -12.055 -8.278 -29.558 1.00 91.62 90 GLY A O 1
ATOM 708 N N . TYR A 1 91 ? -13.191 -7.160 -27.979 1.00 87.12 91 TYR A N 1
ATOM 709 C CA . TYR A 1 91 ? -12.051 -6.947 -27.087 1.00 87.12 91 TYR A CA 1
ATOM 710 C C . TYR A 1 91 ? -11.995 -7.982 -25.956 1.00 87.12 91 TYR A C 1
ATOM 712 O O . TYR A 1 91 ? -13.017 -8.416 -25.435 1.00 87.12 91 TYR A O 1
ATOM 720 N N . ASP A 1 92 ? -10.775 -8.327 -25.531 1.00 85.31 92 ASP A N 1
ATOM 721 C CA . ASP A 1 92 ? -10.515 -9.128 -24.329 1.00 85.31 92 ASP A CA 1
ATOM 722 C C . ASP A 1 92 ? -10.620 -8.243 -23.065 1.00 85.31 92 ASP A C 1
ATOM 724 O O . ASP A 1 92 ? -9.786 -7.339 -22.886 1.00 85.31 92 ASP A O 1
ATOM 728 N N . PRO A 1 93 ? -11.600 -8.478 -22.168 1.00 81.75 93 PRO A N 1
ATOM 729 C CA . PRO A 1 93 ? -11.782 -7.674 -20.959 1.00 81.75 93 PRO A CA 1
ATOM 730 C C . PRO A 1 93 ? -10.577 -7.704 -20.011 1.00 81.75 93 PRO A C 1
ATOM 732 O O . PRO A 1 93 ? -10.307 -6.712 -19.332 1.00 81.75 93 PRO A O 1
ATOM 735 N N . ALA A 1 94 ? -9.790 -8.789 -20.000 1.00 78.00 94 ALA A N 1
ATOM 736 C CA . ALA A 1 94 ? -8.622 -8.915 -19.127 1.00 78.00 94 ALA A CA 1
ATOM 737 C C . ALA A 1 94 ? -7.530 -7.880 -19.444 1.00 78.00 94 ALA A C 1
ATOM 739 O O . ALA A 1 94 ? -6.738 -7.526 -18.573 1.00 78.00 94 ALA A O 1
ATOM 740 N N . ARG A 1 95 ? -7.503 -7.341 -20.670 1.00 75.56 95 ARG A N 1
ATOM 741 C CA . ARG A 1 95 ? -6.574 -6.265 -21.060 1.00 75.56 95 ARG A CA 1
ATOM 742 C C . ARG A 1 95 ? -7.021 -4.875 -20.602 1.00 75.56 95 ARG A C 1
ATOM 744 O O . ARG A 1 95 ? -6.237 -3.939 -20.701 1.00 75.56 95 ARG A O 1
ATOM 751 N N . HIS A 1 96 ? -8.259 -4.746 -20.125 1.00 75.50 96 HIS A N 1
ATOM 752 C CA . HIS A 1 96 ? -8.919 -3.469 -19.832 1.00 75.50 96 HIS A CA 1
ATOM 753 C C . HIS A 1 96 ? -9.298 -3.313 -18.353 1.00 75.50 96 HIS A C 1
ATOM 755 O O . HIS A 1 96 ? -9.725 -2.240 -17.937 1.00 75.50 96 HIS A O 1
ATOM 761 N N . VAL A 1 97 ? -9.127 -4.368 -17.549 1.00 69.25 97 VAL A N 1
ATOM 762 C CA . VAL A 1 97 ? -9.394 -4.349 -16.101 1.00 69.25 97 VAL A CA 1
ATOM 763 C C . VAL A 1 97 ? -8.382 -3.491 -15.331 1.00 69.25 97 VAL A C 1
ATOM 765 O O . VAL A 1 97 ? -8.702 -2.908 -14.296 1.00 69.25 97 VAL A O 1
ATOM 768 N N . GLU A 1 98 ? -7.154 -3.371 -15.843 1.00 59.22 98 GLU A N 1
ATOM 769 C CA . GLU A 1 98 ? -6.099 -2.577 -15.220 1.00 59.22 98 GLU A CA 1
ATOM 770 C C . GLU A 1 98 ? -6.183 -1.120 -15.701 1.00 59.22 98 GLU A C 1
ATOM 772 O O . GLU A 1 98 ? -5.521 -0.717 -16.653 1.00 59.22 98 GLU A O 1
ATOM 777 N N . GLY A 1 99 ? -7.042 -0.326 -15.058 1.00 55.47 99 GLY A N 1
ATOM 778 C CA . GLY A 1 99 ? -7.233 1.073 -15.461 1.00 55.47 99 GLY A CA 1
ATOM 779 C C . GLY A 1 99 ? -8.014 1.974 -14.507 1.00 55.47 99 GLY A C 1
ATOM 780 O O . GLY A 1 99 ? -8.183 3.151 -14.810 1.00 55.47 99 GLY A O 1
ATOM 781 N N . GLY A 1 100 ? -8.465 1.467 -13.359 1.00 51.44 100 GLY A N 1
ATOM 782 C CA . GLY A 1 100 ? -9.046 2.310 -12.315 1.00 51.44 100 GLY A CA 1
ATOM 783 C C . GLY A 1 100 ? -7.945 3.052 -11.561 1.00 51.44 100 GLY A C 1
ATOM 784 O O . GLY A 1 100 ? -7.197 2.435 -10.806 1.00 51.44 100 GLY A O 1
ATOM 785 N N . ASP A 1 101 ? -7.871 4.367 -11.769 1.00 47.12 101 ASP A N 1
ATOM 786 C CA . ASP A 1 101 ? -7.334 5.354 -10.820 1.00 47.12 101 ASP A CA 1
ATOM 787 C C . ASP A 1 101 ? -5.836 5.686 -10.934 1.00 47.12 101 ASP A C 1
ATOM 789 O O . ASP A 1 101 ? -5.044 5.566 -9.995 1.00 47.12 101 ASP A O 1
ATOM 793 N N . ALA A 1 102 ? -5.464 6.243 -12.088 1.00 41.44 102 ALA A N 1
ATOM 794 C CA . ALA A 1 102 ? -4.404 7.256 -12.172 1.00 41.44 102 ALA A CA 1
ATOM 795 C C . ALA A 1 102 ? -4.941 8.654 -12.557 1.00 41.44 102 ALA A C 1
ATOM 797 O O . ALA A 1 102 ? -4.147 9.566 -12.758 1.00 41.44 102 ALA A O 1
ATOM 798 N N . ALA A 1 103 ? -6.265 8.827 -12.654 1.00 41.38 103 ALA A N 1
ATOM 799 C CA . ALA A 1 103 ? -6.927 10.052 -13.112 1.00 41.38 103 ALA A CA 1
ATOM 800 C C . ALA A 1 103 ? -7.498 10.886 -11.951 1.00 41.38 103 ALA A C 1
ATOM 802 O O . ALA A 1 103 ? -8.659 11.273 -11.958 1.00 41.38 103 ALA A O 1
ATOM 803 N N . LEU A 1 104 ? -6.669 11.147 -10.940 1.00 41.00 104 LEU A N 1
ATOM 804 C CA . LEU A 1 104 ? -6.848 12.279 -10.025 1.00 41.00 104 LEU A CA 1
ATOM 805 C C . LEU A 1 104 ? -5.504 13.004 -9.914 1.00 41.00 104 LEU A C 1
ATOM 807 O O . LEU A 1 104 ? -4.906 13.073 -8.840 1.00 41.00 104 LEU A O 1
ATOM 811 N N . ASP A 1 105 ? -5.016 13.439 -11.073 1.00 42.12 105 ASP A N 1
ATOM 812 C CA . ASP A 1 105 ? -3.941 14.417 -11.230 1.00 42.12 105 ASP A CA 1
ATOM 813 C C . ASP A 1 105 ? -4.186 15.169 -12.550 1.00 42.12 105 ASP A C 1
ATOM 815 O O . ASP A 1 105 ? -3.488 14.995 -13.547 1.00 42.12 105 ASP A O 1
ATOM 819 N N . GLU A 1 106 ? -5.293 15.917 -12.586 1.00 41.28 106 GLU A N 1
ATOM 820 C CA . GLU A 1 106 ? -5.437 17.064 -13.483 1.00 41.28 106 GLU A CA 1
ATOM 821 C C . GLU A 1 106 ? -5.067 18.315 -12.669 1.00 41.28 106 GLU A C 1
ATOM 823 O O . GLU A 1 106 ? -5.820 18.712 -11.778 1.00 41.28 106 GLU A O 1
ATOM 828 N N . GLY A 1 107 ? -3.901 18.902 -12.969 1.00 38.56 107 GLY A N 1
ATOM 829 C CA . GLY A 1 107 ? -3.341 20.111 -12.339 1.00 38.56 107 GLY A CA 1
ATOM 830 C C . GLY A 1 107 ? -2.339 19.770 -11.230 1.00 38.56 107 GLY A C 1
ATOM 831 O O . GLY A 1 107 ? -2.736 19.221 -10.210 1.00 38.56 107 GLY A O 1
ATOM 832 N N . GLU A 1 108 ? -1.034 20.027 -11.344 1.00 31.61 108 GLU A N 1
ATOM 833 C CA . GLU A 1 108 ? -0.264 21.070 -12.053 1.00 31.61 108 GLU A CA 1
ATOM 834 C C . GLU A 1 108 ? 1.137 20.560 -12.445 1.00 31.61 108 GLU A C 1
ATOM 836 O O . GLU A 1 108 ? 1.727 19.771 -11.668 1.00 31.61 108 GLU A O 1
#

pLDDT: mean 72.77, std 18.49, range [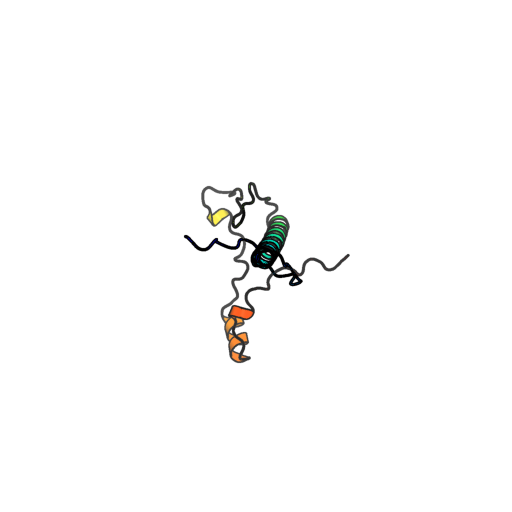31.61, 93.12]